Protein AF-Q7P9T9-F1 (afdb_monomer)

Sequence (79 aa):
MLGPRQCGKTTLSKQFVEAYNIPKINIFDLENPLDVARLNEPMLALSDLKGFVIIDEIQYKPNLFPILRVLVDTTDIKF

Nearest PDB structures (foldseek):
  8ptk-assembly1_f  TM=6.480E-01  e=9.693E-02  Homo sapiens
  8ptk-assembly1_e  TM=6.576E-01  e=2.888E-01  Homo sapiens
  8pqy-assembly1_A  TM=6.223E-01  e=3.092E-01  Homo sapiens

Structure (mmCIF, N/CA/C/O backbone):
data_AF-Q7P9T9-F1
#
_entry.id   AF-Q7P9T9-F1
#
loop_
_atom_site.group_PDB
_atom_site.id
_atom_site.type_symbol
_atom_site.label_atom_id
_atom_site.label_alt_id
_atom_site.label_comp_id
_atom_site.label_a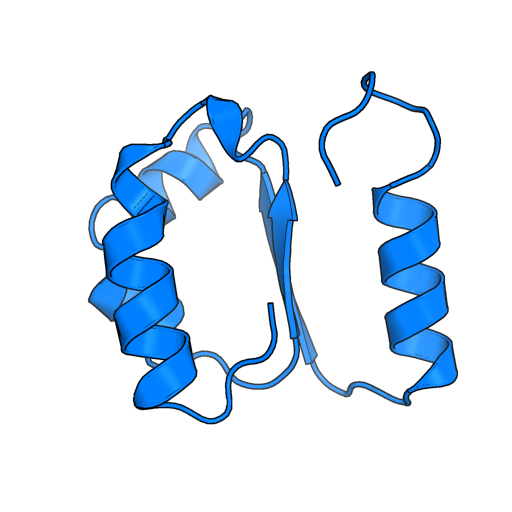sym_id
_atom_site.label_entity_id
_atom_site.label_seq_id
_atom_site.pdbx_PDB_ins_code
_atom_site.Cartn_x
_atom_site.Cartn_y
_atom_site.Cartn_z
_atom_site.occupancy
_atom_site.B_iso_or_equiv
_atom_site.auth_seq_id
_atom_site.auth_comp_id
_atom_site.auth_asym_id
_atom_site.auth_atom_id
_atom_site.pdbx_PDB_model_num
ATOM 1 N N . MET A 1 1 ? -3.102 -7.158 -7.993 1.00 49.72 1 MET A N 1
ATOM 2 C CA . MET A 1 1 ? -3.504 -7.522 -9.374 1.00 49.72 1 MET A CA 1
ATOM 3 C C . MET A 1 1 ? -2.398 -7.127 -10.351 1.00 49.72 1 MET A C 1
ATOM 5 O O . MET A 1 1 ? -2.284 -5.950 -10.666 1.00 49.72 1 MET A O 1
ATOM 9 N N . LEU A 1 2 ? -1.596 -8.077 -10.843 1.00 44.38 2 LEU A N 1
ATOM 10 C CA . LEU A 1 2 ? -0.655 -7.824 -11.945 1.00 44.38 2 LEU A CA 1
ATOM 11 C C . LEU A 1 2 ? -1.446 -7.655 -13.249 1.00 44.38 2 LEU A C 1
ATOM 13 O O . LEU A 1 2 ? -2.152 -8.562 -13.672 1.00 44.38 2 LEU A O 1
ATOM 17 N N . GLY A 1 3 ? -1.377 -6.486 -13.873 1.00 46.97 3 GLY A N 1
ATOM 18 C CA . GLY A 1 3 ? -1.896 -6.278 -15.226 1.00 46.97 3 GLY A CA 1
ATOM 19 C C . GLY A 1 3 ? -1.481 -4.905 -15.755 1.00 46.97 3 GLY A C 1
ATOM 20 O O . GLY A 1 3 ? -0.964 -4.116 -14.973 1.00 46.97 3 GLY A O 1
ATOM 21 N N . PRO A 1 4 ? -1.728 -4.601 -17.034 1.00 43.34 4 PRO A N 1
ATOM 22 C CA . PRO A 1 4 ? -1.204 -3.400 -17.680 1.00 43.34 4 PRO A CA 1
ATOM 23 C C . PRO A 1 4 ? -1.636 -2.103 -16.975 1.00 43.34 4 PRO A C 1
ATOM 25 O O . PRO A 1 4 ? -2.754 -2.021 -16.442 1.00 43.34 4 PRO A O 1
ATOM 28 N N . ARG A 1 5 ? -0.740 -1.101 -16.981 1.00 46.59 5 ARG A N 1
ATOM 29 C CA . ARG A 1 5 ? -1.032 0.283 -16.576 1.00 46.59 5 ARG A CA 1
ATOM 30 C C . ARG A 1 5 ? -2.307 0.766 -17.266 1.00 46.59 5 ARG A C 1
ATOM 32 O O . ARG A 1 5 ? -2.544 0.449 -18.426 1.00 46.59 5 ARG A O 1
ATOM 39 N N . GLN A 1 6 ? -3.108 1.546 -16.542 1.00 51.97 6 GLN A N 1
ATOM 40 C CA . GLN A 1 6 ? -4.355 2.186 -16.998 1.00 51.97 6 GLN A CA 1
ATOM 41 C C . GLN A 1 6 ? -5.604 1.310 -17.210 1.00 51.97 6 GLN A C 1
ATOM 43 O O . GLN A 1 6 ?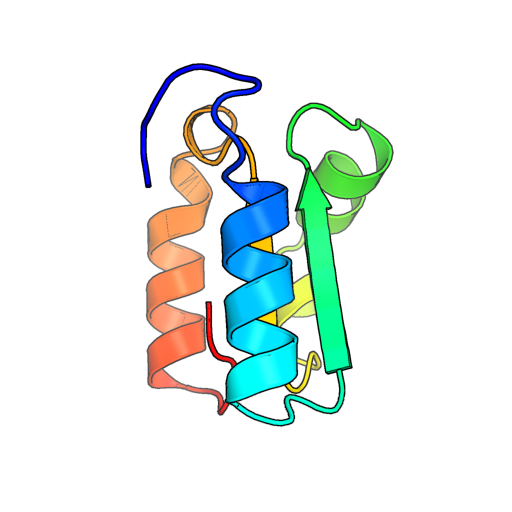 -6.657 1.863 -17.514 1.00 51.97 6 GLN A O 1
ATOM 48 N N . CYS A 1 7 ? -5.603 0.003 -16.927 1.00 52.66 7 CYS A N 1
ATOM 49 C CA . CYS A 1 7 ? -6.856 -0.783 -16.946 1.00 52.66 7 CYS A CA 1
ATOM 50 C C . CYS A 1 7 ? -7.795 -0.544 -15.735 1.00 52.66 7 CYS A C 1
ATOM 52 O O . CYS A 1 7 ? -8.620 -1.394 -15.422 1.00 52.66 7 CYS A O 1
ATOM 54 N N . GLY A 1 8 ? -7.689 0.587 -15.028 1.00 55.47 8 GLY A N 1
ATOM 55 C CA . GLY A 1 8 ? -8.631 0.933 -13.954 1.00 55.47 8 GLY A CA 1
ATOM 56 C C . GLY A 1 8 ? -8.392 0.239 -12.606 1.00 55.47 8 GLY A C 1
ATOM 57 O O . GLY A 1 8 ? -9.315 0.165 -11.802 1.00 55.47 8 GLY A O 1
ATOM 58 N N . LYS A 1 9 ? -7.171 -0.235 -12.312 1.00 66.62 9 LYS A N 1
ATOM 59 C CA . LYS A 1 9 ? -6.832 -0.849 -11.006 1.00 66.62 9 LYS A CA 1
ATOM 60 C C . LYS A 1 9 ? -7.097 0.100 -9.843 1.00 66.62 9 LYS A C 1
ATOM 62 O O . LYS A 1 9 ? -7.786 -0.263 -8.899 1.00 66.62 9 LYS A O 1
ATOM 67 N N . THR A 1 10 ? 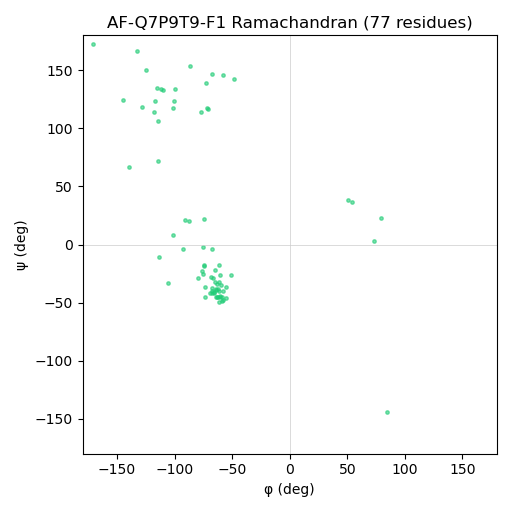-6.635 1.343 -9.963 1.00 63.44 10 THR A N 1
ATOM 68 C CA . THR A 1 10 ? -6.879 2.391 -8.969 1.00 63.44 10 THR A CA 1
ATOM 69 C C . THR A 1 10 ? -8.373 2.709 -8.838 1.00 63.44 10 THR A C 1
ATOM 71 O O . THR A 1 10 ? -8.845 2.993 -7.742 1.00 63.44 10 THR A O 1
ATOM 74 N N . THR A 1 11 ? -9.141 2.629 -9.932 1.00 66.44 11 THR A N 1
ATOM 75 C CA . THR A 1 11 ? -10.604 2.816 -9.920 1.00 66.44 11 THR A CA 1
ATOM 76 C C . THR A 1 11 ? -11.303 1.691 -9.165 1.00 66.44 11 THR A C 1
ATOM 78 O O . THR A 1 11 ? -12.187 1.962 -8.359 1.00 66.44 11 THR A O 1
ATOM 81 N N . LEU A 1 12 ? -10.873 0.445 -9.360 1.00 65.25 12 LEU A N 1
ATOM 82 C CA . LEU A 1 12 ? -11.436 -0.713 -8.670 1.00 65.25 12 LEU A CA 1
ATOM 83 C C . LEU A 1 12 ? -11.115 -0.677 -7.170 1.00 65.25 12 LEU A C 1
ATOM 85 O O . LEU A 1 12 ? -11.984 -0.958 -6.349 1.00 65.25 12 LEU A O 1
ATOM 89 N N . SER A 1 13 ? -9.913 -0.226 -6.799 1.00 68.62 13 SER A N 1
ATOM 90 C CA . SER A 1 13 ? -9.570 0.010 -5.394 1.00 68.62 13 SER A CA 1
ATOM 91 C C . SER A 1 13 ? -10.420 1.119 -4.766 1.00 68.62 13 SER A C 1
ATOM 93 O O . SER A 1 13 ? -10.856 0.979 -3.627 1.00 68.62 13 SER A O 1
ATOM 95 N N . LYS A 1 14 ? -10.712 2.203 -5.503 1.00 67.38 14 LYS A N 1
ATOM 96 C CA . LYS A 1 14 ? -11.620 3.269 -5.038 1.00 67.38 14 LYS A CA 1
ATOM 97 C C . LYS A 1 14 ? -13.046 2.753 -4.833 1.00 67.38 14 LYS A C 1
ATOM 99 O O . LYS A 1 14 ? -13.632 3.021 -3.791 1.00 67.38 14 LYS A O 1
ATOM 104 N N . GLN A 1 15 ? -13.564 1.968 -5.779 1.00 70.62 15 GLN A N 1
ATOM 105 C CA . GLN A 1 15 ? -14.885 1.341 -5.670 1.00 70.62 15 GLN A CA 1
ATOM 106 C C . GLN A 1 15 ? -14.963 0.363 -4.496 1.00 70.62 15 GLN A C 1
ATOM 108 O O . GLN A 1 15 ? -15.974 0.320 -3.805 1.00 70.62 15 GLN A O 1
ATOM 113 N N . PHE A 1 16 ? -13.897 -0.396 -4.238 1.00 71.31 16 PHE A N 1
ATOM 114 C CA . PHE A 1 16 ? -13.821 -1.270 -3.071 1.00 71.31 16 PHE A CA 1
ATOM 115 C C . PHE A 1 16 ? -13.861 -0.452 -1.776 1.00 71.31 16 PHE A C 1
ATOM 117 O O . PHE A 1 16 ? -14.622 -0.757 -0.866 1.00 71.31 16 PHE A O 1
ATOM 124 N N . VAL A 1 17 ? -13.105 0.640 -1.692 1.00 69.62 17 VAL A N 1
ATOM 125 C CA . VAL A 1 17 ? -13.120 1.483 -0.492 1.00 69.62 17 VAL A CA 1
ATOM 126 C C . VAL A 1 17 ? -14.500 2.092 -0.240 1.00 69.62 17 VAL A C 1
ATOM 128 O O . VAL A 1 17 ? -14.972 2.025 0.896 1.00 69.62 17 VAL A O 1
ATOM 131 N N . GLU A 1 18 ? -15.158 2.628 -1.271 1.00 70.31 18 GLU A N 1
ATOM 132 C CA . GLU A 1 18 ? -16.533 3.129 -1.152 1.00 70.31 18 GLU A CA 1
ATOM 133 C C . GLU A 1 18 ? -17.507 2.019 -0.738 1.00 70.31 18 GLU A C 1
ATOM 135 O O . GLU A 1 18 ? -18.296 2.211 0.183 1.00 70.31 18 GLU A O 1
ATOM 140 N N . ALA A 1 19 ? -17.424 0.839 -1.357 1.00 71.56 19 ALA A N 1
ATOM 141 C CA . ALA A 1 19 ? -18.318 -0.279 -1.059 1.00 71.56 19 ALA A CA 1
ATOM 142 C C . ALA A 1 19 ? -18.160 -0.818 0.374 1.00 71.56 19 ALA A C 1
ATOM 144 O O . ALA A 1 19 ? -19.137 -1.268 0.970 1.00 71.56 19 ALA A O 1
ATOM 145 N N . TYR A 1 20 ? -16.948 -0.770 0.933 1.00 71.12 20 TYR A N 1
ATOM 146 C CA . TYR A 1 20 ? -16.641 -1.290 2.269 1.00 71.12 20 TYR A CA 1
ATOM 147 C C . TYR A 1 20 ? -16.540 -0.201 3.348 1.00 71.12 20 TYR A C 1
ATOM 149 O O . TYR A 1 20 ? -16.158 -0.507 4.478 1.00 71.12 20 TYR A O 1
ATOM 157 N N . ASN A 1 21 ? -16.895 1.054 3.034 1.00 71.38 21 ASN A N 1
ATOM 158 C CA . ASN A 1 21 ? -16.842 2.190 3.962 1.00 71.38 21 ASN A CA 1
ATOM 159 C C . ASN A 1 21 ? -15.483 2.321 4.677 1.00 71.38 21 ASN A C 1
ATOM 161 O O . ASN A 1 21 ? -15.408 2.626 5.870 1.00 71.38 21 ASN A O 1
ATOM 165 N N . ILE A 1 22 ? -14.386 2.061 3.959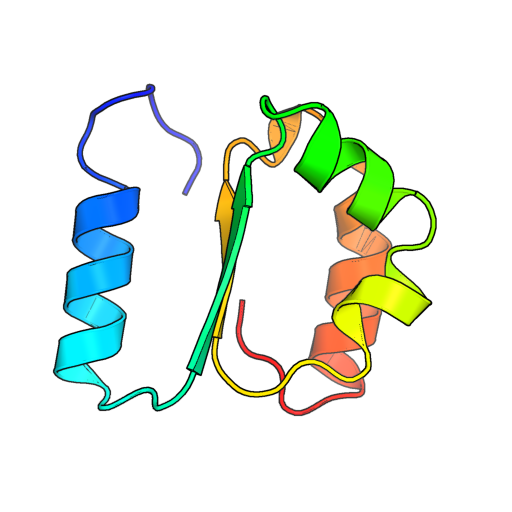 1.00 70.19 22 ILE A N 1
ATOM 166 C CA . ILE A 1 22 ? -13.055 2.073 4.566 1.00 70.19 22 ILE A CA 1
ATOM 167 C C . ILE A 1 22 ? -12.677 3.531 4.886 1.00 70.19 22 ILE A C 1
ATOM 169 O O . ILE A 1 22 ? -12.509 4.333 3.968 1.00 70.19 22 ILE A O 1
ATOM 173 N N . PRO A 1 23 ? -12.483 3.897 6.167 1.00 68.69 23 PRO A N 1
ATOM 174 C CA . PRO A 1 23 ? -12.356 5.297 6.575 1.00 68.69 23 PRO A CA 1
ATOM 175 C C . PRO A 1 23 ? -11.004 5.923 6.211 1.00 68.69 23 PRO A C 1
ATOM 177 O O . PRO A 1 23 ? -10.862 7.145 6.232 1.00 68.69 23 PRO A O 1
ATOM 180 N N . LYS A 1 24 ? -9.988 5.102 5.913 1.00 79.06 24 LYS A N 1
ATOM 181 C CA . LYS A 1 24 ? -8.635 5.563 5.592 1.00 79.06 24 LYS A CA 1
ATOM 182 C C . LYS A 1 24 ? -7.983 4.669 4.541 1.00 79.06 24 LYS A C 1
ATOM 184 O O . LYS A 1 24 ? -7.861 3.461 4.743 1.00 79.06 24 LYS A O 1
ATOM 189 N N . ILE A 1 25 ? -7.542 5.294 3.451 1.00 83.38 25 ILE A N 1
ATOM 190 C CA . ILE A 1 25 ? -6.749 4.675 2.385 1.00 83.38 25 ILE A CA 1
ATOM 191 C C . ILE A 1 25 ? -5.351 5.279 2.426 1.00 83.38 25 ILE A C 1
ATOM 1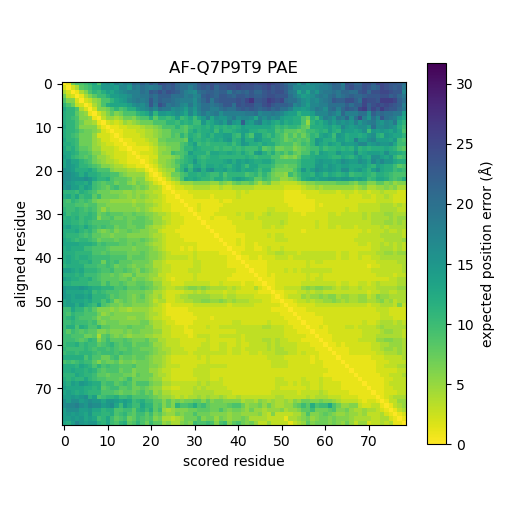93 O O . ILE A 1 25 ? -5.206 6.500 2.479 1.00 83.38 25 ILE A O 1
ATOM 197 N N . ASN A 1 26 ? -4.328 4.440 2.348 1.00 89.38 26 ASN A N 1
ATOM 198 C CA . ASN A 1 26 ? -2.946 4.862 2.168 1.00 89.38 26 ASN A CA 1
ATOM 199 C C . ASN A 1 26 ? -2.467 4.290 0.834 1.00 89.38 26 ASN A C 1
ATOM 201 O O . ASN A 1 26 ? -2.565 3.088 0.624 1.00 89.38 26 ASN A O 1
ATOM 205 N N . ILE A 1 27 ? -1.999 5.138 -0.077 1.00 90.44 27 ILE A N 1
ATOM 206 C CA . ILE A 1 27 ? -1.585 4.721 -1.421 1.00 90.44 27 ILE A CA 1
ATOM 207 C C . ILE A 1 27 ? -0.086 4.962 -1.556 1.00 90.44 27 ILE A C 1
ATOM 209 O O . ILE A 1 27 ? 0.402 6.020 -1.157 1.00 90.44 27 ILE A O 1
ATOM 213 N N . PHE A 1 28 ? 0.611 3.976 -2.106 1.00 92.25 28 PHE A N 1
ATOM 214 C CA . PHE A 1 28 ? 2.019 4.039 -2.461 1.00 92.25 28 PHE A CA 1
ATOM 215 C C . PHE A 1 28 ? 2.168 3.597 -3.911 1.00 92.25 28 PHE A C 1
ATOM 217 O O . PHE A 1 28 ? 1.844 2.458 -4.239 1.00 92.25 28 PHE A O 1
ATOM 224 N N . ASP A 1 29 ? 2.653 4.486 -4.768 1.00 92.25 29 ASP A N 1
ATOM 225 C CA . ASP A 1 29 ? 2.972 4.165 -6.157 1.00 92.25 29 ASP A CA 1
ATOM 226 C C . ASP A 1 29 ? 4.487 3.982 -6.291 1.00 92.25 29 ASP A C 1
ATOM 228 O O . ASP A 1 29 ? 5.256 4.910 -6.039 1.00 92.25 29 ASP A O 1
ATOM 232 N N . LEU A 1 30 ? 4.942 2.784 -6.662 1.00 92.25 30 LEU A N 1
ATOM 233 C CA . LEU A 1 30 ? 6.376 2.499 -6.753 1.00 92.25 30 LEU A CA 1
ATOM 234 C C . LEU A 1 30 ? 7.076 3.110 -7.978 1.00 92.25 30 LEU A C 1
ATOM 236 O O . LEU A 1 30 ? 8.297 2.994 -8.090 1.00 92.25 30 LEU A O 1
ATOM 240 N N . GLU A 1 31 ? 6.360 3.797 -8.866 1.00 90.56 31 GLU A N 1
ATOM 241 C CA . GLU A 1 31 ? 6.978 4.713 -9.832 1.00 90.56 31 GLU A CA 1
ATOM 242 C C . GLU A 1 31 ? 7.329 6.063 -9.225 1.00 90.56 31 GLU A C 1
ATOM 244 O O . GLU A 1 31 ? 8.249 6.737 -9.695 1.00 90.56 31 GLU A O 1
ATOM 249 N N . ASN A 1 32 ? 6.574 6.486 -8.209 1.00 91.25 32 ASN A N 1
ATOM 250 C CA . ASN A 1 32 ? 6.754 7.780 -7.585 1.00 91.25 32 ASN A CA 1
ATOM 251 C C . ASN A 1 32 ? 7.971 7.722 -6.647 1.00 91.25 32 ASN A C 1
ATOM 253 O O . ASN A 1 32 ? 7.924 7.052 -5.610 1.00 91.25 32 ASN A O 1
ATOM 257 N N . PRO A 1 33 ? 9.057 8.462 -6.933 1.00 91.38 33 PRO A N 1
ATOM 258 C CA . PRO A 1 33 ? 10.270 8.406 -6.123 1.00 91.38 33 PRO A CA 1
ATOM 259 C C . PRO A 1 33 ? 10.037 8.814 -4.660 1.00 91.38 33 PRO A C 1
ATOM 261 O O . PRO A 1 33 ? 10.758 8.344 -3.780 1.00 91.38 33 PRO A O 1
ATOM 264 N N . LEU A 1 34 ? 9.024 9.642 -4.372 1.00 93.25 34 LEU A N 1
ATOM 265 C CA . LEU A 1 34 ? 8.665 10.005 -2.999 1.00 93.25 34 LEU A CA 1
ATOM 266 C C . LEU A 1 34 ? 8.069 8.822 -2.226 1.00 93.25 34 LEU A C 1
ATOM 268 O O . LEU A 1 34 ? 8.420 8.611 -1.066 1.00 93.25 34 LEU A O 1
ATOM 272 N N . ASP A 1 35 ? 7.204 8.029 -2.855 1.00 93.62 35 ASP A N 1
ATOM 273 C CA . ASP A 1 35 ? 6.600 6.858 -2.213 1.00 93.62 35 ASP A CA 1
ATOM 274 C C . ASP A 1 35 ? 7.608 5.718 -2.074 1.00 93.62 35 ASP A C 1
ATOM 276 O O . ASP A 1 35 ? 7.666 5.066 -1.029 1.00 93.62 35 ASP A O 1
ATOM 280 N N . VAL A 1 36 ? 8.491 5.551 -3.062 1.00 92.69 36 VAL A N 1
ATOM 281 C CA . VAL A 1 36 ? 9.638 4.642 -2.955 1.00 92.69 36 VAL A CA 1
ATOM 282 C C . VAL A 1 36 ? 10.532 5.028 -1.776 1.00 92.69 36 VAL A C 1
ATOM 284 O O . VAL A 1 36 ? 10.902 4.156 -0.989 1.00 92.69 36 VAL A O 1
ATOM 287 N N . ALA A 1 37 ? 10.842 6.320 -1.615 1.00 93.19 37 ALA A N 1
ATOM 288 C CA . ALA A 1 37 ? 11.659 6.808 -0.506 1.00 93.19 37 ALA A CA 1
ATOM 289 C C . ALA A 1 37 ? 10.986 6.586 0.857 1.00 93.19 37 ALA A C 1
ATOM 291 O O . ALA A 1 37 ? 11.654 6.197 1.816 1.00 93.19 37 ALA A O 1
ATOM 292 N N . ARG A 1 38 ? 9.662 6.764 0.948 1.00 91.94 38 ARG A N 1
ATOM 293 C CA . ARG A 1 38 ? 8.889 6.436 2.160 1.00 91.94 38 ARG A CA 1
ATOM 294 C C . ARG A 1 38 ? 8.968 4.948 2.505 1.00 91.94 38 ARG A C 1
ATOM 296 O O . ARG A 1 38 ? 8.981 4.603 3.679 1.00 91.94 38 ARG A O 1
ATOM 303 N N . LEU A 1 39 ? 9.081 4.077 1.503 1.00 93.31 39 LEU A N 1
ATOM 304 C CA . LEU A 1 39 ? 9.247 2.628 1.655 1.00 93.31 39 LEU A CA 1
ATOM 305 C C . LEU A 1 39 ? 10.720 2.179 1.712 1.00 93.31 39 LEU A C 1
ATOM 307 O O . LEU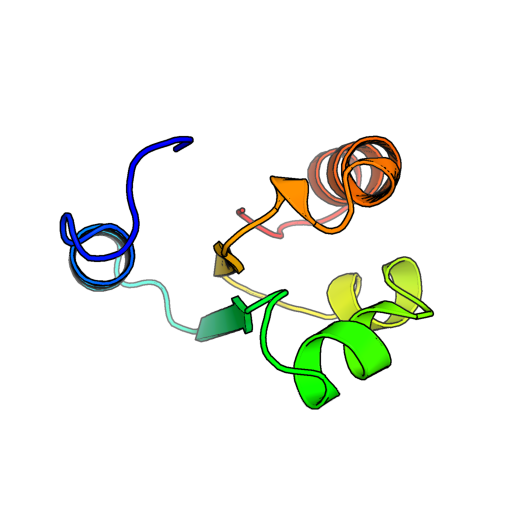 A 1 39 ? 11.018 1.007 1.453 1.00 93.31 39 LEU A O 1
ATOM 311 N N . ASN A 1 40 ? 11.653 3.079 2.043 1.00 91.38 40 ASN A N 1
ATOM 312 C CA . ASN A 1 40 ? 13.022 2.689 2.394 1.00 91.38 40 ASN A CA 1
ATOM 313 C C . ASN A 1 40 ? 13.057 1.910 3.713 1.00 91.38 40 ASN A C 1
ATOM 315 O O . ASN A 1 40 ? 13.725 0.884 3.780 1.00 91.38 40 ASN A O 1
ATOM 319 N N . GLU A 1 41 ? 12.258 2.336 4.695 1.00 93.75 41 GLU A N 1
ATOM 320 C CA . GLU A 1 41 ? 12.048 1.644 5.972 1.00 93.75 41 GLU A CA 1
ATOM 321 C C . GLU A 1 41 ? 10.589 1.158 6.072 1.00 93.75 41 GLU A C 1
ATOM 323 O O . GLU A 1 41 ? 9.772 1.734 6.795 1.00 93.75 41 GLU A O 1
ATOM 328 N N . PRO A 1 42 ? 10.202 0.121 5.307 1.00 92.19 42 PRO A N 1
ATOM 329 C CA . PRO A 1 42 ? 8.801 -0.248 5.107 1.00 92.19 42 PRO A CA 1
ATOM 330 C C . PRO A 1 42 ? 8.107 -0.752 6.376 1.00 92.19 42 PRO A C 1
ATOM 332 O O . PRO A 1 42 ? 6.908 -0.544 6.513 1.00 92.19 42 PRO A O 1
ATOM 335 N N . MET A 1 43 ? 8.831 -1.366 7.321 1.00 91.25 43 MET A N 1
ATOM 336 C CA . MET A 1 43 ? 8.242 -1.749 8.612 1.00 91.25 43 MET A CA 1
ATOM 337 C C . MET A 1 43 ? 7.744 -0.515 9.365 1.00 91.25 43 MET A C 1
ATOM 339 O O . MET A 1 43 ? 6.587 -0.487 9.759 1.00 91.25 43 MET A O 1
ATOM 343 N N . LEU A 1 44 ? 8.577 0.523 9.484 1.00 91.12 44 LEU A N 1
ATOM 344 C CA . LEU A 1 44 ? 8.213 1.788 10.132 1.00 91.12 44 LEU A CA 1
ATOM 345 C C . LEU A 1 44 ? 7.131 2.543 9.354 1.00 91.12 44 LEU A C 1
ATOM 347 O O . LEU A 1 44 ? 6.203 3.091 9.939 1.00 91.12 44 LEU A O 1
ATOM 351 N N . ALA A 1 45 ? 7.243 2.574 8.027 1.00 92.19 45 ALA A N 1
ATOM 352 C CA . ALA A 1 45 ? 6.311 3.315 7.184 1.00 92.19 45 ALA A CA 1
ATOM 353 C C . ALA A 1 45 ? 4.901 2.712 7.170 1.00 92.19 45 ALA A C 1
ATOM 355 O O . ALA A 1 45 ? 3.932 3.437 6.935 1.00 92.19 45 ALA A O 1
ATOM 356 N N . LEU A 1 46 ? 4.793 1.395 7.377 1.00 92.38 46 LEU A N 1
ATOM 357 C CA . LEU A 1 46 ? 3.538 0.665 7.262 1.00 92.38 46 LEU A CA 1
ATOM 358 C C . LEU A 1 46 ? 2.944 0.263 8.617 1.00 92.38 46 LEU A C 1
ATOM 360 O O . LEU A 1 46 ? 1.724 0.276 8.714 1.00 92.38 46 LEU A O 1
ATOM 364 N N . SER A 1 47 ? 3.733 -0.048 9.655 1.00 89.19 47 SER A N 1
ATOM 365 C CA . SER A 1 47 ? 3.240 -0.640 10.919 1.00 89.19 47 SER A CA 1
ATOM 366 C C . SER A 1 47 ? 2.138 0.159 11.611 1.00 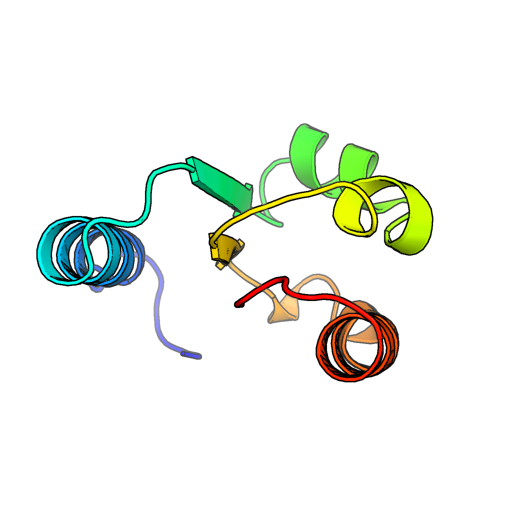89.19 47 SER A C 1
ATOM 368 O O . SER A 1 47 ? 1.210 -0.417 12.181 1.00 89.19 47 SER A O 1
ATOM 370 N N . ASP A 1 48 ? 2.230 1.486 11.543 1.00 87.38 48 ASP A N 1
ATOM 371 C CA . ASP A 1 48 ? 1.320 2.393 12.245 1.00 87.38 48 ASP A CA 1
ATOM 372 C C . ASP A 1 48 ? 0.130 2.816 11.376 1.00 87.38 48 ASP A C 1
ATOM 374 O O . ASP A 1 48 ? -0.779 3.521 11.834 1.00 87.38 48 ASP A O 1
ATOM 378 N N . LEU A 1 49 ? 0.104 2.384 10.111 1.00 89.19 49 LEU A N 1
ATOM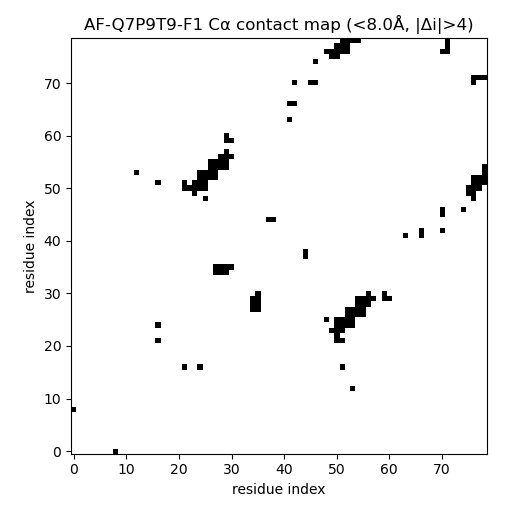 379 C CA . LEU A 1 49 ? -1.020 2.650 9.233 1.00 89.19 49 LEU A CA 1
ATOM 380 C C . LEU A 1 49 ? -2.255 1.891 9.716 1.00 89.19 49 LEU A C 1
ATOM 382 O O . LEU A 1 49 ? -2.205 0.793 10.268 1.00 89.19 49 LEU A O 1
ATOM 386 N N . LYS A 1 50 ? -3.404 2.523 9.502 1.00 82.56 50 LYS A N 1
ATOM 387 C CA . LYS A 1 50 ? -4.725 1.958 9.764 1.00 82.56 50 LYS A CA 1
ATOM 388 C C . LYS A 1 50 ? -5.542 2.034 8.487 1.00 82.56 50 LYS A C 1
ATOM 390 O O . LYS A 1 50 ? -5.364 2.968 7.696 1.00 82.56 50 LYS A O 1
ATOM 395 N N . GLY A 1 51 ? -6.458 1.087 8.337 1.00 83.88 51 GLY A N 1
ATOM 396 C CA . GLY A 1 51 ? -7.311 0.978 7.163 1.00 83.88 51 GLY A CA 1
ATOM 397 C C . GLY A 1 51 ? -6.633 0.219 6.028 1.00 83.88 51 GLY A C 1
ATOM 398 O O . GLY A 1 51 ? -5.914 -0.754 6.260 1.00 83.88 51 GLY A O 1
ATOM 399 N N . PHE A 1 52 ? -6.906 0.652 4.802 1.00 86.88 52 PHE A N 1
ATOM 400 C CA . PHE A 1 52 ? -6.517 -0.060 3.590 1.00 86.88 52 PHE A CA 1
ATOM 401 C C . PHE A 1 52 ? -5.260 0.560 2.980 1.00 86.88 52 PHE A C 1
ATOM 403 O O . PHE A 1 52 ? -5.149 1.785 2.877 1.00 86.88 52 PHE A O 1
ATOM 410 N N . VAL A 1 53 ? -4.295 -0.269 2.603 1.00 89.94 53 VAL A N 1
ATOM 411 C CA . VAL A 1 53 ? -3.006 0.144 2.052 1.00 89.94 53 VAL A CA 1
ATOM 412 C C . VAL A 1 53 ? -2.876 -0.403 0.641 1.00 89.94 53 VAL A C 1
ATOM 414 O O . VAL A 1 53 ? -2.763 -1.600 0.437 1.00 89.94 53 VAL A O 1
ATOM 417 N N . ILE A 1 54 ? -2.841 0.484 -0.343 1.00 90.25 54 ILE A N 1
ATOM 418 C CA . ILE A 1 54 ? -2.673 0.127 -1.748 1.00 90.25 54 ILE A CA 1
ATOM 419 C C . ILE A 1 54 ? -1.216 0.364 -2.114 1.00 90.25 54 ILE A C 1
ATOM 421 O O . ILE A 1 54 ? -0.721 1.481 -1.972 1.00 90.25 54 ILE A O 1
ATOM 425 N N . ILE A 1 55 ? -0.548 -0.672 -2.615 1.00 91.56 55 ILE A N 1
ATOM 426 C CA . ILE A 1 55 ? 0.795 -0.559 -3.184 1.00 91.56 55 ILE A CA 1
ATOM 427 C C . ILE A 1 55 ? 0.691 -0.876 -4.669 1.00 91.56 55 ILE A C 1
ATOM 429 O O . ILE A 1 55 ? 0.474 -2.031 -5.048 1.00 91.56 55 ILE A O 1
ATOM 433 N N . ASP A 1 56 ? 0.786 0.159 -5.495 1.00 88.88 56 ASP A N 1
ATOM 434 C CA . ASP A 1 56 ? 0.716 0.029 -6.944 1.00 88.88 56 ASP A CA 1
ATOM 435 C C . ASP A 1 56 ? 2.095 -0.278 -7.531 1.00 88.88 56 ASP A C 1
ATOM 437 O O . ASP A 1 56 ? 3.130 0.025 -6.932 1.00 88.88 56 ASP A O 1
ATOM 441 N N . GLU A 1 57 ? 2.098 -0.929 -8.693 1.00 90.62 57 GLU A N 1
ATOM 442 C CA . GLU A 1 57 ? 3.326 -1.279 -9.415 1.00 90.62 57 GLU A CA 1
ATOM 443 C C . GLU A 1 57 ? 4.328 -2.082 -8.542 1.00 90.62 57 GLU A C 1
ATOM 445 O O . GLU A 1 57 ? 5.549 -1.948 -8.641 1.00 90.62 57 GLU A O 1
ATOM 450 N N . ILE A 1 58 ? 3.811 -2.967 -7.673 1.00 89.50 58 ILE A N 1
ATOM 451 C CA . ILE A 1 58 ? 4.583 -3.759 -6.689 1.00 89.50 58 ILE A CA 1
ATOM 452 C C . ILE A 1 58 ? 5.786 -4.509 -7.289 1.00 89.50 58 ILE A C 1
ATOM 454 O O . ILE A 1 58 ? 6.775 -4.769 -6.599 1.00 89.50 58 ILE A O 1
ATOM 458 N N . GLN A 1 59 ? 5.741 -4.840 -8.584 1.00 88.31 59 GLN A N 1
ATOM 459 C CA . GLN A 1 59 ? 6.835 -5.509 -9.285 1.00 88.31 59 GLN A CA 1
ATOM 460 C C . GLN A 1 59 ? 8.146 -4.706 -9.307 1.00 88.31 59 GLN A C 1
ATOM 462 O O . GLN A 1 59 ? 9.198 -5.300 -9.527 1.00 88.31 59 GLN A O 1
ATOM 467 N N . TYR A 1 60 ? 8.116 -3.393 -9.050 1.00 90.00 60 TYR A N 1
ATOM 468 C CA . TYR A 1 60 ? 9.324 -2.569 -8.932 1.00 90.00 60 TYR A CA 1
ATOM 469 C C . TYR A 1 60 ? 10.087 -2.791 -7.612 1.00 90.00 60 TYR A C 1
ATOM 471 O O . TYR A 1 60 ? 11.272 -2.470 -7.535 1.00 90.00 60 TYR A O 1
ATOM 479 N N . LYS A 1 61 ? 9.454 -3.370 -6.578 1.00 90.75 61 LYS A N 1
ATOM 480 C CA . LYS A 1 61 ? 10.088 -3.668 -5.278 1.00 90.75 61 LYS A CA 1
ATOM 481 C C . LYS A 1 61 ? 9.636 -5.037 -4.736 1.00 90.75 61 LYS A C 1
ATOM 483 O O . LYS A 1 61 ? 8.977 -5.113 -3.698 1.00 90.75 61 LYS A O 1
ATOM 488 N N . PRO A 1 62 ? 9.995 -6.156 -5.399 1.00 89.50 62 PRO A N 1
ATOM 489 C CA . PRO 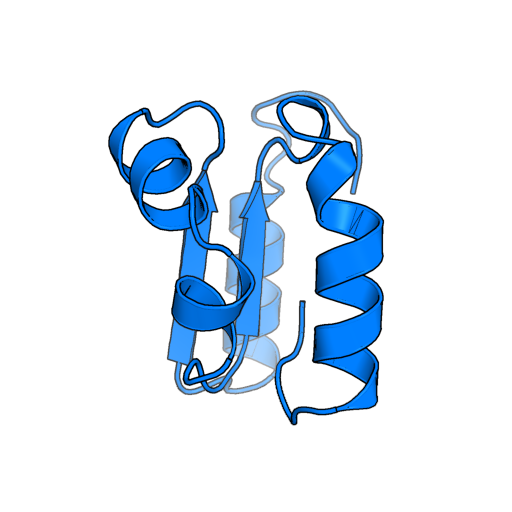A 1 62 ? 9.529 -7.495 -5.019 1.00 89.50 62 PRO A CA 1
ATOM 490 C C . PRO A 1 62 ? 10.035 -7.946 -3.639 1.00 89.50 62 PRO A C 1
ATOM 492 O O . PRO A 1 62 ? 9.411 -8.773 -2.979 1.00 89.50 62 PRO A O 1
ATOM 495 N N . ASN A 1 63 ? 11.131 -7.372 -3.142 1.00 90.75 63 ASN A N 1
ATOM 496 C CA . ASN A 1 63 ? 11.617 -7.613 -1.782 1.00 90.75 63 ASN A CA 1
ATOM 497 C C . ASN A 1 63 ? 10.688 -7.060 -0.684 1.00 90.75 63 ASN A C 1
ATOM 499 O O . ASN A 1 63 ? 10.953 -7.289 0.493 1.00 90.75 63 ASN A O 1
ATOM 503 N N . LEU A 1 64 ? 9.602 -6.365 -1.041 1.00 93.19 64 LEU A N 1
ATOM 504 C CA . LEU A 1 64 ? 8.584 -5.917 -0.095 1.00 93.19 64 LEU A CA 1
ATOM 505 C C . LEU A 1 64 ? 7.666 -7.066 0.365 1.00 93.19 64 LEU A C 1
ATOM 507 O O . LEU A 1 64 ? 7.164 -7.022 1.484 1.00 93.19 64 LEU A O 1
ATOM 511 N N . PHE A 1 65 ? 7.492 -8.134 -0.428 1.00 92.00 65 PHE A N 1
ATOM 512 C CA . PHE A 1 65 ? 6.563 -9.233 -0.107 1.00 92.00 65 PHE A CA 1
ATOM 513 C C . PHE A 1 65 ? 6.785 -9.903 1.263 1.00 92.00 65 PHE A C 1
ATOM 515 O O . PHE A 1 65 ? 5.798 -10.091 1.978 1.00 92.00 65 PHE A O 1
ATOM 522 N N . PRO A 1 66 ? 8.021 -10.249 1.686 1.00 93.25 66 PRO A N 1
ATOM 523 C CA . PRO A 1 66 ? 8.249 -10.817 3.017 1.00 93.25 66 PRO A CA 1
ATOM 524 C C . PRO A 1 66 ? 7.794 -9.886 4.147 1.00 93.25 66 PRO A C 1
ATOM 526 O O . PRO A 1 66 ? 7.282 -10.346 5.161 1.00 93.25 66 PRO A O 1
ATOM 529 N N . ILE A 1 67 ? 7.942 -8.576 3.949 1.00 91.88 67 ILE A N 1
ATOM 530 C CA . ILE A 1 67 ? 7.594 -7.545 4.930 1.00 91.88 67 ILE A CA 1
ATOM 531 C C . ILE A 1 67 ? 6.075 -7.402 5.013 1.00 91.88 67 ILE A C 1
ATOM 533 O O . ILE A 1 67 ? 5.516 -7.421 6.105 1.00 91.88 67 ILE A O 1
ATOM 537 N N . LEU A 1 68 ? 5.397 -7.352 3.861 1.00 91.50 68 LEU A N 1
ATOM 538 C CA . LEU A 1 68 ? 3.933 -7.335 3.804 1.00 91.50 68 LEU A CA 1
ATOM 539 C C . LEU A 1 68 ? 3.333 -8.562 4.489 1.00 91.50 68 LEU A C 1
ATOM 541 O O . LEU A 1 68 ? 2.362 -8.422 5.221 1.00 91.50 68 LEU A O 1
ATOM 545 N N . ARG A 1 69 ? 3.934 -9.747 4.317 1.00 90.62 69 ARG A N 1
ATOM 546 C CA . ARG A 1 69 ? 3.484 -10.968 4.997 1.00 90.62 69 ARG A CA 1
ATOM 547 C C . ARG A 1 69 ? 3.528 -10.823 6.518 1.00 90.62 69 ARG A C 1
ATOM 549 O O . ARG A 1 69 ? 2.534 -11.099 7.176 1.00 90.62 69 ARG A O 1
ATOM 556 N N . VAL A 1 70 ? 4.646 -10.340 7.062 1.00 90.62 70 VAL A N 1
ATOM 557 C CA . VAL A 1 70 ? 4.770 -10.087 8.507 1.00 90.62 70 VAL A CA 1
ATOM 558 C C . VAL A 1 70 ? 3.735 -9.063 8.971 1.00 90.62 70 VAL A C 1
ATOM 560 O O . VAL A 1 70 ? 3.096 -9.266 9.999 1.00 90.62 70 VAL A O 1
ATOM 563 N N . LEU A 1 71 ? 3.539 -7.977 8.224 1.00 88.81 71 LEU A N 1
ATOM 564 C CA . LEU A 1 71 ? 2.591 -6.924 8.594 1.00 88.81 71 LEU A CA 1
ATOM 565 C C . LEU A 1 71 ? 1.139 -7.413 8.567 1.00 88.81 71 LEU A C 1
ATOM 567 O O . LEU A 1 71 ? 0.392 -7.099 9.488 1.00 88.81 71 LEU A O 1
ATOM 571 N N . VAL A 1 72 ? 0.747 -8.212 7.572 1.00 87.00 72 VAL A N 1
ATOM 572 C CA . VAL A 1 72 ? -0.590 -8.831 7.509 1.00 87.00 72 VAL A CA 1
ATOM 573 C C . VAL A 1 72 ? -0.833 -9.750 8.705 1.00 87.00 72 VAL A C 1
ATOM 575 O O . VAL A 1 72 ? -1.922 -9.735 9.270 1.00 87.00 72 VAL A O 1
ATOM 578 N N . ASP A 1 73 ? 0.179 -10.515 9.118 1.00 86.75 73 ASP A N 1
ATOM 579 C CA . ASP A 1 73 ? 0.050 -11.465 10.227 1.00 86.75 73 ASP A CA 1
ATOM 580 C C . ASP A 1 73 ? 0.051 -10.777 11.610 1.00 86.75 73 ASP A C 1
ATOM 582 O O . ASP A 1 73 ? -0.447 -11.342 12.583 1.00 86.75 73 ASP A O 1
ATOM 586 N N . THR A 1 74 ? 0.613 -9.568 11.724 1.00 85.31 74 THR A N 1
ATOM 587 C CA . THR A 1 74 ? 0.865 -8.897 13.019 1.00 85.31 74 THR A CA 1
ATOM 588 C C . THR A 1 74 ? 0.045 -7.630 13.254 1.00 85.31 74 THR A C 1
ATOM 590 O O . THR A 1 74 ? 0.030 -7.112 14.373 1.00 85.31 74 THR A O 1
ATOM 593 N N . THR A 1 75 ? -0.647 -7.113 12.238 1.00 80.19 75 THR A N 1
ATOM 594 C CA . THR A 1 75 ? -1.396 -5.852 12.317 1.00 80.19 75 THR A CA 1
ATOM 595 C C . THR A 1 75 ? -2.804 -5.993 11.744 1.00 80.19 75 THR A C 1
ATOM 597 O O . THR A 1 75 ? -3.119 -6.947 11.041 1.00 80.19 75 THR A O 1
ATOM 600 N N . ASP A 1 76 ? -3.666 -5.008 12.005 1.00 78.38 76 ASP A N 1
ATOM 601 C CA . ASP A 1 76 ? -5.001 -4.942 11.390 1.00 78.38 76 ASP A CA 1
ATOM 602 C C . ASP A 1 76 ? -5.007 -4.208 10.032 1.00 78.38 76 ASP A C 1
ATOM 604 O O . ASP A 1 76 ? -6.032 -3.703 9.572 1.00 78.38 76 ASP A O 1
ATOM 608 N N . ILE A 1 77 ? -3.848 -4.105 9.381 1.00 80.69 77 ILE A N 1
ATOM 609 C CA . ILE A 1 77 ? -3.734 -3.494 8.057 1.00 80.69 77 ILE A CA 1
ATOM 610 C C . ILE A 1 77 ? -4.329 -4.438 7.016 1.00 80.69 77 ILE A C 1
ATOM 612 O O . ILE A 1 77 ? -4.124 -5.652 7.057 1.00 80.69 77 ILE A O 1
ATOM 616 N N . LYS A 1 78 ? -5.057 -3.870 6.055 1.00 78.25 78 LYS A N 1
ATOM 617 C CA . LYS A 1 78 ? -5.537 -4.587 4.869 1.00 78.25 78 LYS A CA 1
ATOM 618 C C . LYS A 1 78 ? -4.778 -4.063 3.651 1.00 78.25 78 LYS A C 1
ATOM 620 O O . LYS A 1 78 ? -4.648 -2.848 3.522 1.00 78.25 78 LYS A O 1
ATOM 625 N N . PHE A 1 79 ? -4.274 -4.955 2.802 1.00 75.25 79 PHE A N 1
ATOM 626 C CA . PHE A 1 79 ? -3.600 -4.618 1.543 1.00 75.25 79 PHE A CA 1
ATOM 627 C C . PHE A 1 79 ? -4.463 -4.995 0.336 1.00 75.25 79 PHE A C 1
ATOM 629 O O . PHE A 1 79 ? -5.258 -5.955 0.477 1.00 75.25 79 PHE A O 1
#

Foldseek 3Di:
DDDDPPPCPVVVVVVVCVVVVFVDEAEAECVDVVSVVLCPVVCVSPQPDDTEYHYHPCVSPVVCVVVVVVSVVPHPYHD

Mean predicted aligned error: 6.95 Å

Secondary structure (DSSP, 8-state):
----TTSSHHHHHHHHHHHTT-S-EEEEETTSHHHHHHTTSHHHHHHT--SEEEEETGGG-GGGHHHHHHHHHHSS-B-

pLDDT: mean 81.15, std 13.97, range [43.34, 93.75]

Solvent-accessible surface area (backbone atoms only — not comparable to full-atom values): 4832 Å² total; per-residue (Å²): 135,95,71,72,87,86,76,45,65,71,55,52,53,50,51,48,34,64,75,65,66,54,91,36,78,45,80,34,44,54,82,41,66,68,42,42,57,53,52,71,51,46,66,75,62,47,69,81,53,64,44,38,41,47,67,42,64,51,83,76,51,65,84,46,54,71,55,52,53,52,44,52,76,73,44,86,44,42,112

Organism: Rickettsia sibirica (strain ATCC VR-151 / 246) (NCBI:txid272951)

InterPro domains:
  IPR027417 P-loop containing nucleoside triphosphate hydrolase [SSF52540] (2-76)
  IPR041682 AAA domain, group 14 [PF13173] (2-76)

Radius of gyration: 12.44 Å; Cα contacts (8 Å, |Δi|>4): 73; chains: 1; bounding box: 31×22×31 Å